Protein AF-A0A1J1LKK8-F1 (afdb_monomer)

Mean predicted aligned error: 6.65 Å

Sequence (59 aa):
MFIWQLADSEGIIKSEVFPGLWLDEQALLAGNLAQVLAILQQGIATVEHQDFVQQLTAS

Organism: NCBI:txid671072

Radius of gyration: 13.46 Å; Cα contacts (8 Å, |Δi|>4): 60; chains: 1; bounding box: 26×35×31 Å

Foldseek 3Di:
DDPPPPPPPQQWDADPVQQLQIARNVCVVVVVVVVRVVSSVVRCPDPRNVVVVVVVVVD

Secondary structure (DSSP, 8-state):
--------TT-EEE-SSSTT-EEEHHHHHTT-HHHHHHHHHHHHTSHHHHHHHHHHHT-

pLDDT: mean 85.99, std 15.85, range [46.53, 97.31]

Solvent-accessible surface area (backbone atoms only — not comparable to full-atom values): 3430 Å² total; per-residue (Å²): 134,85,81,74,70,70,71,55,93,79,49,53,49,68,42,90,89,44,54,28,48,28,35,34,50,66,29,59,76,69,66,37,58,70,57,24,50,54,41,24,53,56,25,52,70,34,67,62,19,50,55,53,50,51,63,67,67,74,110

Structure (mmCIF, N/CA/C/O backbone):
data_AF-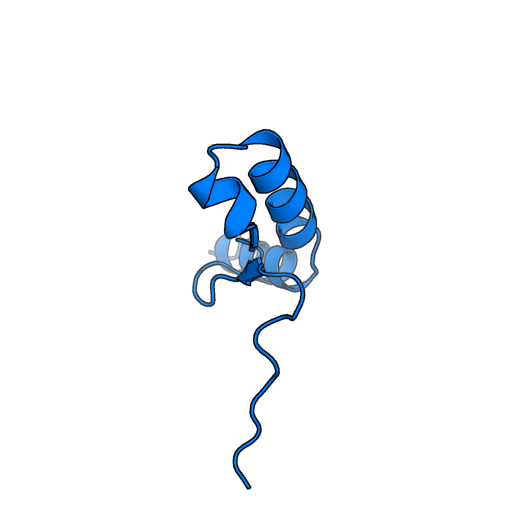A0A1J1LKK8-F1
#
_entry.id   AF-A0A1J1LKK8-F1
#
loop_
_atom_site.group_PDB
_atom_site.id
_atom_site.type_symbol
_atom_site.label_atom_id
_atom_site.label_alt_id
_atom_site.label_comp_id
_atom_site.label_asym_id
_atom_site.label_entity_id
_atom_site.label_seq_id
_atom_site.pdbx_PDB_ins_code
_atom_site.Cartn_x
_atom_site.Cartn_y
_atom_site.Cartn_z
_atom_site.occupancy
_atom_site.B_iso_or_equiv
_atom_site.auth_seq_id
_atom_site.auth_comp_id
_atom_site.auth_asym_id
_atom_site.auth_atom_id
_atom_site.pdbx_PDB_model_num
ATOM 1 N N . MET A 1 1 ? 8.385 -27.946 8.346 1.00 46.53 1 MET A N 1
ATOM 2 C CA . MET A 1 1 ? 7.732 -27.567 7.077 1.00 46.53 1 MET A CA 1
ATOM 3 C C . MET A 1 1 ? 7.773 -26.051 7.014 1.00 46.53 1 MET A C 1
ATOM 5 O O .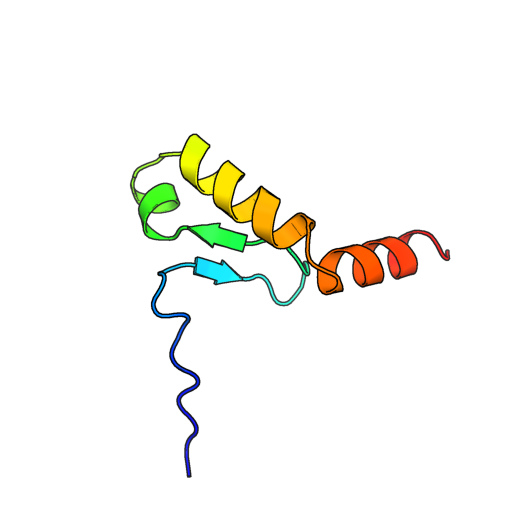 MET A 1 1 ? 7.070 -25.424 7.788 1.00 46.53 1 MET A O 1
ATOM 9 N N . PHE A 1 2 ? 8.680 -25.472 6.226 1.00 51.47 2 PHE A N 1
ATOM 10 C CA . PHE A 1 2 ? 8.770 -24.019 6.075 1.00 51.47 2 PHE A CA 1
ATOM 11 C C . PHE A 1 2 ? 7.902 -23.634 4.884 1.00 51.47 2 PHE A C 1
ATOM 13 O O . PHE A 1 2 ? 8.220 -23.955 3.741 1.00 51.47 2 PHE A O 1
ATOM 20 N N . ILE A 1 3 ? 6.747 -23.053 5.186 1.00 51.56 3 ILE A N 1
ATOM 21 C CA . ILE A 1 3 ? 5.859 -22.444 4.204 1.00 51.56 3 ILE A CA 1
ATOM 22 C C . ILE A 1 3 ? 6.542 -21.172 3.711 1.00 51.56 3 ILE A C 1
ATOM 24 O O . ILE A 1 3 ? 6.451 -20.118 4.330 1.00 51.56 3 ILE A O 1
ATOM 28 N N . TRP A 1 4 ? 7.264 -21.287 2.600 1.00 53.16 4 TRP A N 1
ATOM 29 C CA . TRP A 1 4 ? 7.522 -20.146 1.738 1.00 53.16 4 TRP A CA 1
ATOM 30 C C . TRP A 1 4 ? 6.159 -19.737 1.180 1.00 53.16 4 TRP A C 1
ATOM 32 O O . TRP A 1 4 ? 5.722 -20.264 0.158 1.00 53.16 4 TRP A O 1
ATOM 42 N N . GLN A 1 5 ? 5.432 -18.875 1.898 1.00 50.25 5 GLN A N 1
ATOM 43 C CA . GLN A 1 5 ? 4.438 -18.031 1.245 1.00 50.25 5 GLN A CA 1
ATOM 44 C C . GLN A 1 5 ? 5.205 -17.380 0.101 1.00 50.25 5 GLN A C 1
ATOM 46 O O . GLN A 1 5 ? 6.163 -16.651 0.362 1.00 50.25 5 GLN A O 1
ATOM 51 N N . LEU A 1 6 ? 4.889 -17.775 -1.138 1.00 50.50 6 LEU A N 1
ATOM 52 C CA . LEU A 1 6 ? 5.412 -17.137 -2.335 1.00 50.50 6 LEU A CA 1
ATOM 53 C C . LEU A 1 6 ? 5.316 -15.638 -2.066 1.00 50.50 6 LEU A C 1
ATOM 55 O O . LEU A 1 6 ? 4.203 -15.143 -1.896 1.00 50.50 6 LEU A O 1
ATOM 59 N N . ALA A 1 7 ? 6.459 -14.953 -1.952 1.00 47.75 7 ALA A N 1
ATOM 60 C CA . ALA A 1 7 ? 6.477 -13.504 -2.068 1.00 47.75 7 ALA A CA 1
ATOM 61 C C . ALA A 1 7 ? 5.625 -13.210 -3.297 1.00 47.75 7 ALA A C 1
ATOM 63 O O . ALA A 1 7 ? 5.902 -13.828 -4.331 1.00 47.75 7 ALA A O 1
ATOM 64 N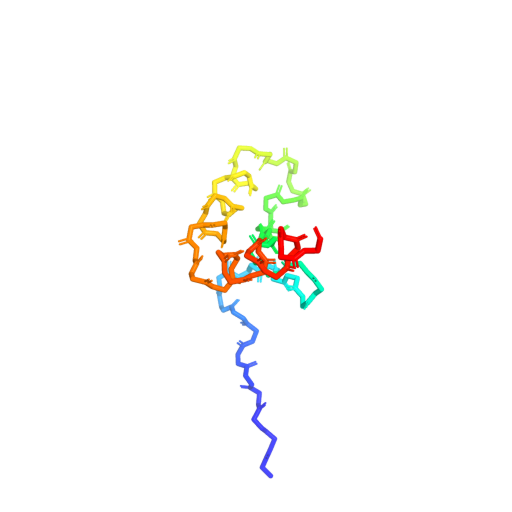 N . ASP A 1 8 ? 4.535 -12.453 -3.119 1.00 56.56 8 ASP A N 1
ATOM 65 C CA . ASP A 1 8 ? 3.507 -12.240 -4.136 1.00 56.56 8 ASP A CA 1
ATOM 66 C C . ASP A 1 8 ? 4.196 -12.194 -5.498 1.00 56.56 8 ASP A C 1
ATOM 68 O O . ASP A 1 8 ? 5.010 -11.306 -5.756 1.00 56.56 8 ASP A O 1
ATOM 72 N N . SER A 1 9 ? 3.958 -13.204 -6.342 1.00 58.34 9 SER A N 1
ATOM 73 C CA . SER A 1 9 ? 4.679 -13.415 -7.611 1.00 58.34 9 SER A CA 1
ATOM 74 C C . SER A 1 9 ? 4.483 -12.272 -8.619 1.00 58.34 9 SER A C 1
ATOM 76 O O . SER A 1 9 ? 4.926 -12.348 -9.760 1.00 58.34 9 SER A O 1
ATOM 78 N N . GLU A 1 10 ? 3.791 -11.227 -8.182 1.00 70.56 10 GLU A N 1
ATOM 79 C CA . GLU A 1 10 ? 3.431 -10.002 -8.866 1.00 70.56 10 GLU A CA 1
ATOM 80 C C . GLU A 1 10 ? 4.411 -8.852 -8.569 1.00 70.56 10 GLU A C 1
ATOM 82 O O . GLU A 1 10 ? 4.297 -7.804 -9.192 1.00 70.56 10 GLU A O 1
ATOM 87 N N . GLY A 1 11 ? 5.381 -9.020 -7.655 1.00 88.31 11 GLY A N 1
ATOM 88 C CA . GLY A 1 11 ? 6.352 -7.961 -7.336 1.00 88.31 11 GLY A CA 1
ATOM 89 C C . GLY A 1 11 ? 5.724 -6.773 -6.599 1.00 88.31 11 GLY A C 1
ATOM 90 O O . GLY A 1 11 ? 6.155 -5.632 -6.760 1.00 88.31 11 GLY A O 1
ATOM 91 N N . ILE A 1 12 ? 4.675 -7.035 -5.812 1.00 92.50 12 ILE A N 1
ATOM 92 C CA . ILE A 1 12 ? 3.958 -6.024 -5.033 1.00 92.50 12 ILE A CA 1
ATOM 93 C C . ILE A 1 12 ? 4.405 -6.100 -3.573 1.00 92.50 12 ILE A C 1
ATOM 95 O O . ILE A 1 12 ? 4.257 -7.122 -2.908 1.00 92.50 12 ILE A O 1
ATOM 99 N N . ILE A 1 13 ? 4.913 -4.988 -3.056 1.00 91.94 13 ILE A N 1
ATOM 100 C CA . ILE A 1 13 ? 5.241 -4.794 -1.647 1.00 91.94 13 ILE A CA 1
ATOM 101 C C . ILE A 1 13 ? 3.968 -4.344 -0.926 1.00 91.94 13 ILE A C 1
ATOM 103 O O . ILE A 1 13 ? 3.412 -3.292 -1.247 1.00 91.94 13 ILE A O 1
ATOM 107 N N . LYS A 1 14 ? 3.516 -5.117 0.063 1.00 92.81 14 LYS A N 1
ATOM 108 C CA . LYS A 1 14 ? 2.343 -4.803 0.894 1.00 92.81 14 LYS A CA 1
ATOM 109 C C . LYS A 1 14 ? 2.796 -4.407 2.297 1.00 92.81 14 LYS A C 1
ATOM 111 O O . LYS A 1 14 ? 3.613 -5.096 2.901 1.00 92.81 14 LYS A O 1
ATOM 116 N N . SER A 1 15 ? 2.294 -3.288 2.814 1.00 91.88 15 SER A N 1
ATOM 117 C CA . SER A 1 15 ? 2.610 -2.850 4.175 1.00 91.88 15 SER A CA 1
ATOM 118 C C .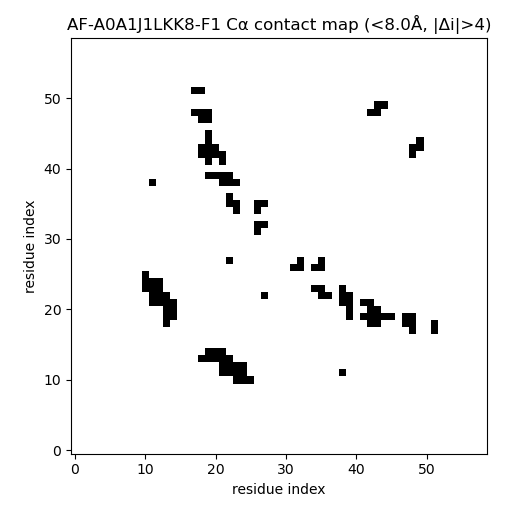 SER A 1 15 ? 1.833 -3.653 5.218 1.00 91.88 15 SER A C 1
ATOM 120 O O . SER A 1 15 ? 0.612 -3.728 5.148 1.00 91.88 15 SER A O 1
ATOM 122 N N . GLU A 1 16 ? 2.531 -4.172 6.229 1.00 88.62 16 GLU A N 1
ATOM 123 C CA . GLU A 1 16 ? 1.907 -4.812 7.401 1.00 88.62 16 GLU A CA 1
ATOM 124 C C . GLU A 1 16 ? 1.347 -3.794 8.410 1.00 88.62 16 GLU A C 1
ATOM 126 O O . GLU A 1 16 ? 0.469 -4.114 9.205 1.00 88.62 16 GLU A O 1
ATOM 131 N N . VAL A 1 17 ? 1.869 -2.562 8.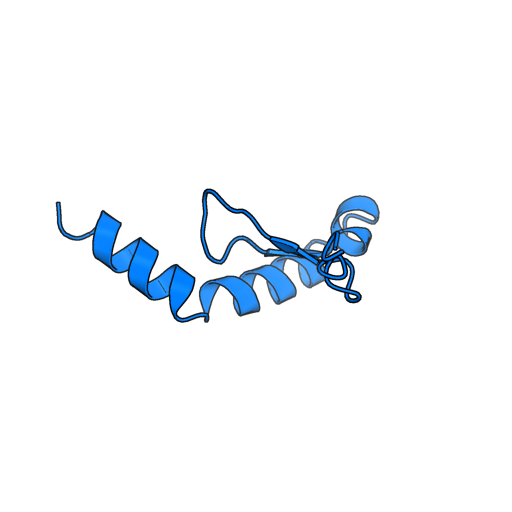403 1.00 88.31 17 VAL A N 1
ATOM 132 C CA . VAL A 1 17 ? 1.479 -1.499 9.350 1.00 88.31 17 VAL A CA 1
ATOM 133 C C . VAL A 1 17 ? 0.337 -0.649 8.798 1.00 88.31 17 VAL A C 1
ATOM 135 O O . VAL A 1 17 ? -0.478 -0.136 9.561 1.00 88.31 17 VAL A O 1
ATOM 138 N N . PHE A 1 18 ? 0.272 -0.506 7.474 1.00 89.56 18 PHE A N 1
ATOM 139 C CA . PHE A 1 18 ? -0.777 0.229 6.777 1.00 89.56 18 PHE A CA 1
ATOM 140 C C . PHE A 1 18 ? -1.500 -0.704 5.805 1.00 89.56 18 PHE A C 1
ATOM 142 O O . PHE A 1 18 ? -1.145 -0.742 4.622 1.00 89.56 18 PHE A O 1
ATOM 149 N N . PRO A 1 19 ? -2.514 -1.446 6.282 1.00 91.94 19 PRO A N 1
ATOM 150 C CA . PRO A 1 19 ? -3.362 -2.262 5.427 1.00 91.94 19 PRO A CA 1
ATOM 151 C C . PRO A 1 19 ? -3.840 -1.487 4.200 1.00 91.94 19 PRO A C 1
ATOM 153 O O . PRO A 1 19 ? -4.391 -0.399 4.329 1.00 91.94 19 PRO A O 1
ATOM 156 N N . GLY A 1 20 ? -3.592 -2.023 3.005 1.00 92.12 20 GLY A N 1
ATOM 157 C CA . GLY A 1 20 ? -3.919 -1.380 1.726 1.00 92.12 20 GLY A CA 1
ATOM 158 C C . GLY A 1 20 ? -2.846 -0.462 1.130 1.00 92.12 20 GLY A C 1
ATOM 159 O O . GLY A 1 20 ? -3.000 -0.033 -0.012 1.00 92.12 20 GLY A O 1
ATOM 160 N N . LEU A 1 21 ? -1.735 -0.200 1.827 1.00 95.19 21 LEU A N 1
ATOM 161 C CA . LEU A 1 21 ? -0.555 0.420 1.219 1.00 95.19 21 LEU A CA 1
ATOM 162 C C . LEU A 1 21 ? 0.215 -0.637 0.426 1.00 95.19 21 LEU A C 1
ATOM 164 O O . LEU A 1 21 ? 1.055 -1.362 0.965 1.00 95.19 21 LEU A O 1
ATOM 168 N N . TRP A 1 22 ? -0.119 -0.739 -0.856 1.00 94.75 22 TRP A N 1
ATOM 169 C CA . TRP A 1 22 ? 0.507 -1.657 -1.802 1.00 94.75 22 TRP A CA 1
ATOM 170 C C . TRP A 1 22 ? 1.327 -0.878 -2.822 1.00 94.75 22 TRP A C 1
ATOM 172 O O . TRP A 1 22 ? 0.885 0.161 -3.313 1.00 94.75 22 TRP A O 1
ATOM 182 N N . LEU A 1 23 ? 2.516 -1.379 -3.147 1.00 94.94 23 LEU A N 1
ATOM 183 C CA . LEU A 1 23 ? 3.463 -0.714 -4.033 1.00 94.94 23 LEU A CA 1
ATOM 184 C C . LEU A 1 23 ? 4.050 -1.709 -5.030 1.00 94.94 23 LEU A C 1
ATOM 186 O O . LEU A 1 23 ? 4.516 -2.772 -4.642 1.00 94.94 23 LEU A O 1
ATOM 190 N N . ASP A 1 24 ? 4.078 -1.342 -6.303 1.00 94.81 24 ASP A N 1
ATOM 191 C CA . ASP A 1 24 ? 4.775 -2.106 -7.340 1.00 94.81 24 ASP A CA 1
ATOM 192 C C . ASP A 1 24 ? 6.288 -1.849 -7.238 1.00 94.81 24 ASP A C 1
ATOM 194 O O . ASP A 1 24 ? 6.744 -0.711 -7.391 1.00 94.81 24 ASP A O 1
ATOM 198 N N . GLU A 1 25 ? 7.063 -2.893 -6.938 1.00 93.12 25 GLU A N 1
ATOM 199 C CA . GLU A 1 25 ? 8.514 -2.813 -6.733 1.00 93.12 25 GLU A CA 1
ATOM 200 C C . GLU A 1 25 ? 9.226 -2.269 -7.978 1.00 93.12 25 GLU A C 1
ATOM 202 O O . GLU A 1 25 ? 10.061 -1.365 -7.891 1.00 93.12 25 GLU A O 1
ATOM 207 N N . GLN A 1 26 ? 8.876 -2.792 -9.152 1.00 93.44 26 GLN A N 1
ATOM 208 C CA . GLN A 1 26 ? 9.529 -2.423 -10.404 1.00 93.44 26 GLN A CA 1
ATOM 209 C C . GLN A 1 26 ? 9.165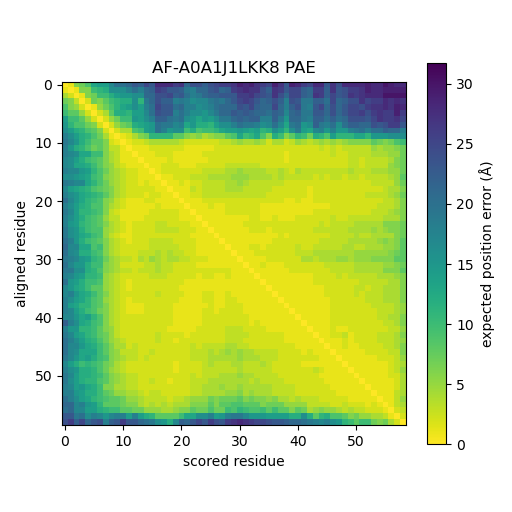 -0.995 -10.802 1.00 93.44 26 GLN A C 1
ATOM 211 O O . GLN A 1 26 ? 10.029 -0.225 -11.226 1.00 93.44 26 GLN A O 1
ATOM 216 N N . ALA A 1 27 ? 7.903 -0.604 -10.623 1.00 94.56 27 ALA A N 1
ATOM 217 C CA . ALA A 1 27 ? 7.457 0.751 -10.902 1.00 94.56 27 ALA A CA 1
ATOM 218 C C . ALA A 1 27 ? 8.102 1.780 -9.967 1.00 94.56 27 ALA A C 1
ATOM 220 O O . ALA A 1 27 ? 8.452 2.866 -10.428 1.00 94.56 27 ALA A O 1
ATOM 221 N N . LEU A 1 28 ? 8.301 1.445 -8.688 1.00 93.81 28 LEU A N 1
ATOM 222 C CA . LEU A 1 28 ? 9.042 2.292 -7.753 1.00 93.81 28 LEU A CA 1
ATOM 223 C C . LEU A 1 28 ? 10.480 2.514 -8.225 1.00 93.81 28 LEU A C 1
ATOM 225 O O . LEU A 1 28 ? 10.923 3.659 -8.315 1.00 93.81 28 LEU A O 1
ATOM 229 N N . LEU A 1 29 ? 11.189 1.436 -8.571 1.00 94.44 29 LEU A N 1
ATOM 230 C CA . LEU A 1 29 ? 12.570 1.506 -9.058 1.00 94.44 29 LEU A CA 1
ATOM 231 C C . LEU A 1 29 ? 12.677 2.269 -10.387 1.00 94.44 29 LEU A C 1
ATOM 233 O O . LEU A 1 29 ? 13.643 2.997 -10.608 1.00 94.44 29 LEU A O 1
ATOM 237 N N . ALA A 1 30 ? 11.671 2.143 -11.254 1.00 96.25 30 ALA A N 1
ATOM 238 C CA . ALA A 1 30 ? 11.591 2.848 -12.530 1.00 96.25 30 ALA A CA 1
ATOM 239 C C . ALA A 1 30 ? 11.075 4.298 -12.416 1.00 96.25 30 ALA A C 1
ATOM 241 O O . ALA A 1 30 ? 11.047 5.011 -13.419 1.00 96.25 30 ALA A O 1
ATOM 242 N N . GLY A 1 31 ? 10.625 4.741 -11.235 1.00 95.81 31 GLY A N 1
ATOM 243 C CA . GLY A 1 31 ? 9.990 6.052 -11.051 1.00 95.81 31 GLY A CA 1
ATOM 244 C C . GLY A 1 31 ? 8.621 6.193 -11.736 1.00 95.81 31 GLY A C 1
ATOM 245 O O . GLY A 1 31 ? 8.137 7.308 -11.937 1.00 95.81 31 GLY A O 1
ATOM 24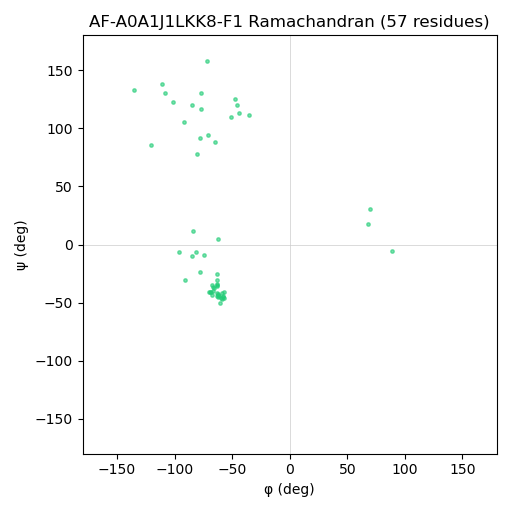6 N N . ASN A 1 32 ? 7.976 5.082 -12.100 1.00 96.88 32 ASN A N 1
ATOM 247 C CA . ASN A 1 32 ? 6.655 5.064 -12.721 1.00 96.88 32 ASN A CA 1
ATOM 248 C C . ASN A 1 32 ? 5.552 5.211 -11.664 1.00 96.88 32 ASN A C 1
ATOM 250 O O . ASN A 1 32 ? 4.869 4.257 -11.290 1.00 96.88 32 ASN A O 1
ATOM 254 N N . LEU A 1 33 ? 5.353 6.442 -11.195 1.00 94.88 33 LEU A N 1
ATOM 255 C CA . LEU A 1 33 ? 4.361 6.738 -10.162 1.00 94.88 33 LEU A CA 1
ATOM 256 C C . LEU A 1 33 ? 2.919 6.438 -10.593 1.00 94.88 33 LEU A C 1
ATOM 258 O O . LEU A 1 33 ? 2.091 6.150 -9.736 1.00 94.88 33 LEU A O 1
ATOM 262 N N . ALA A 1 34 ? 2.605 6.461 -11.892 1.00 97.31 34 ALA A N 1
ATOM 263 C CA . ALA A 1 34 ? 1.265 6.121 -12.369 1.00 97.31 34 ALA A CA 1
ATOM 264 C C . ALA A 1 34 ? 0.909 4.662 -12.042 1.00 97.31 34 ALA A C 1
ATOM 266 O O . ALA A 1 34 ? -0.174 4.392 -11.528 1.00 97.31 34 ALA A O 1
ATOM 267 N N . GLN A 1 35 ? 1.848 3.739 -12.270 1.00 96.00 35 GLN A N 1
ATOM 268 C CA . GLN A 1 35 ? 1.674 2.328 -11.923 1.00 96.00 35 GLN A CA 1
ATOM 269 C C . GLN A 1 35 ? 1.669 2.114 -10.404 1.00 96.00 35 GLN A C 1
ATOM 271 O O . GLN A 1 35 ? 0.826 1.378 -9.894 1.00 96.00 35 GLN A O 1
ATOM 276 N N . VAL A 1 36 ? 2.542 2.807 -9.664 1.00 95.44 36 VAL A N 1
ATOM 277 C CA . VAL A 1 36 ? 2.543 2.753 -8.191 1.00 95.44 36 VAL A CA 1
ATOM 278 C C . VAL A 1 36 ? 1.179 3.164 -7.629 1.00 95.44 36 VAL A C 1
ATOM 280 O O . VAL A 1 36 ? 0.626 2.470 -6.780 1.00 95.44 36 VAL A O 1
ATOM 283 N N . LEU A 1 37 ? 0.601 4.257 -8.134 1.00 96.62 37 LEU A N 1
ATOM 284 C CA . LEU A 1 37 ? -0.718 4.724 -7.708 1.00 96.62 37 LEU A CA 1
ATOM 285 C C . LEU A 1 37 ? -1.838 3.762 -8.112 1.00 96.62 37 LEU A C 1
ATOM 287 O O . LEU A 1 37 ? -2.773 3.581 -7.336 1.00 96.62 37 LEU A O 1
ATOM 291 N N . ALA A 1 38 ? -1.746 3.124 -9.281 1.00 96.81 38 ALA A N 1
ATOM 292 C CA . ALA A 1 38 ? -2.725 2.129 -9.712 1.00 96.81 38 ALA A CA 1
ATOM 293 C C . ALA A 1 38 ? -2.766 0.920 -8.762 1.00 96.81 38 ALA A C 1
ATOM 295 O O . ALA A 1 38 ? -3.852 0.487 -8.377 1.00 96.81 38 ALA A O 1
ATOM 296 N N . ILE A 1 39 ? -1.602 0.412 -8.341 1.00 95.12 39 ILE A N 1
ATOM 297 C CA . ILE A 1 39 ? -1.512 -0.685 -7.365 1.00 95.12 39 ILE A CA 1
ATOM 298 C C . ILE A 1 39 ? -1.977 -0.241 -5.974 1.00 95.12 39 ILE A C 1
ATOM 300 O O . ILE A 1 39 ? -2.743 -0.955 -5.328 1.00 95.12 39 ILE A O 1
ATOM 304 N N . LEU A 1 40 ? -1.610 0.967 -5.538 1.00 95.50 40 LEU A N 1
ATOM 305 C CA . LEU A 1 40 ? -2.093 1.526 -4.274 1.00 95.50 40 LEU A CA 1
ATOM 306 C C . LEU A 1 40 ? -3.628 1.590 -4.229 1.00 95.50 40 LEU A C 1
ATOM 308 O O . LEU A 1 40 ? -4.244 1.267 -3.217 1.00 95.50 40 LEU A O 1
ATOM 312 N N . GLN A 1 41 ? -4.259 1.973 -5.339 1.00 96.31 41 GLN A N 1
ATOM 313 C CA . GLN A 1 41 ? -5.714 2.071 -5.437 1.00 96.31 41 GLN A CA 1
ATOM 314 C C . GLN A 1 41 ? -6.403 0.710 -5.257 1.00 96.31 41 GLN A C 1
ATOM 316 O O . GLN A 1 41 ? -7.480 0.645 -4.667 1.00 96.31 41 GLN A O 1
ATOM 321 N N . GLN A 1 42 ? -5.768 -0.373 -5.714 1.00 95.19 42 GLN A N 1
ATOM 322 C CA . GLN A 1 42 ? -6.247 -1.739 -5.487 1.00 95.19 42 GLN A CA 1
ATOM 323 C C . GLN A 1 42 ? -6.158 -2.114 -4.006 1.00 95.19 42 GLN A C 1
ATOM 325 O O . GLN A 1 42 ? -7.121 -2.647 -3.459 1.00 95.19 42 GLN A O 1
ATOM 330 N N . GLY A 1 43 ? -5.046 -1.775 -3.345 1.00 94.19 43 GLY A N 1
ATOM 331 C CA . GLY A 1 43 ? -4.862 -2.024 -1.915 1.00 94.19 43 GLY A CA 1
ATOM 332 C C . GLY A 1 43 ? -5.880 -1.281 -1.047 1.00 94.19 43 GLY A C 1
ATOM 333 O O . GLY A 1 43 ? -6.510 -1.883 -0.179 1.00 94.19 43 GLY A O 1
ATOM 334 N N . ILE A 1 44 ? -6.125 -0.001 -1.326 1.00 95.69 44 ILE A N 1
ATOM 335 C CA . ILE A 1 44 ? -7.1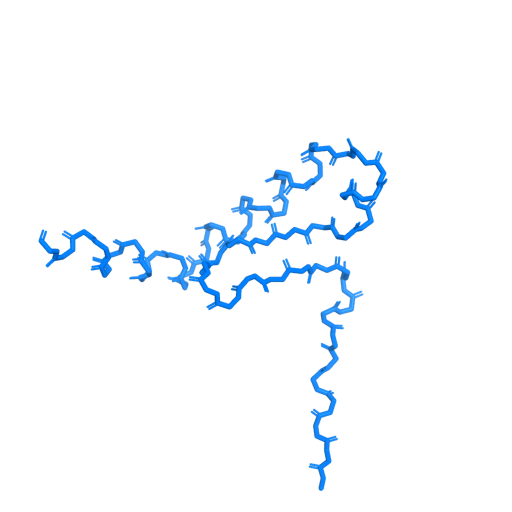19 0.824 -0.615 1.00 95.69 44 ILE A CA 1
ATOM 336 C C . ILE A 1 44 ? -8.554 0.303 -0.806 1.00 95.69 44 ILE A C 1
ATOM 338 O O . ILE A 1 44 ? -9.395 0.458 0.080 1.00 95.69 44 ILE A O 1
ATOM 342 N N . ALA A 1 45 ? -8.849 -0.327 -1.947 1.00 95.12 45 ALA A N 1
ATOM 343 C CA . ALA A 1 45 ? -10.164 -0.900 -2.230 1.00 95.12 45 ALA A CA 1
ATOM 344 C C . ALA A 1 45 ? -10.443 -2.209 -1.466 1.00 95.12 45 ALA A C 1
ATOM 346 O O . ALA A 1 45 ? -11.570 -2.710 -1.494 1.00 95.12 45 ALA A O 1
ATOM 347 N N . THR A 1 46 ? -9.445 -2.780 -0.787 1.00 94.56 46 THR A N 1
ATOM 348 C CA . THR A 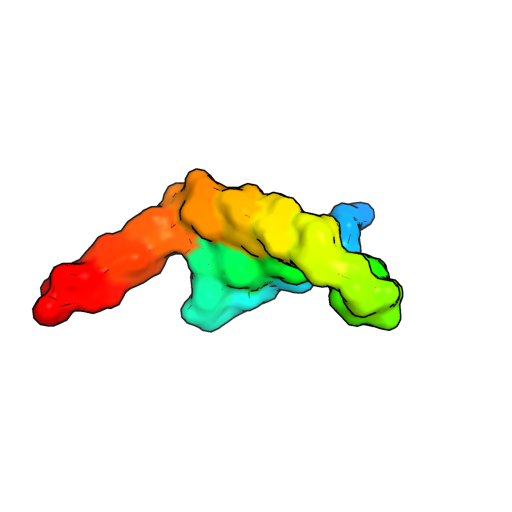1 46 ? -9.625 -4.010 -0.012 1.00 94.56 46 THR A CA 1
ATOM 349 C C . THR A 1 46 ? -10.444 -3.789 1.258 1.00 94.56 46 THR A C 1
ATOM 351 O O . THR A 1 46 ? -10.551 -2.684 1.792 1.00 94.56 46 THR A O 1
ATOM 354 N N . VAL A 1 47 ? -11.032 -4.876 1.763 1.00 93.00 47 VAL A N 1
ATOM 355 C CA . VAL A 1 47 ? -11.741 -4.878 3.053 1.00 93.00 47 VAL A CA 1
ATOM 356 C C . VAL A 1 47 ? -10.780 -4.570 4.204 1.00 93.00 47 VAL A C 1
ATOM 358 O O . VAL A 1 47 ? -11.137 -3.828 5.106 1.00 93.00 47 VAL A O 1
ATOM 361 N N . GLU A 1 48 ? -9.536 -5.046 4.126 1.00 92.06 48 GLU A N 1
ATOM 362 C CA . GLU A 1 48 ? -8.514 -4.843 5.159 1.00 92.06 48 GLU A CA 1
ATOM 363 C C . GLU A 1 48 ? -8.243 -3.353 5.426 1.00 92.06 48 GLU A C 1
ATOM 365 O O . GLU A 1 48 ? -8.208 -2.908 6.572 1.00 92.06 48 GLU A O 1
ATOM 370 N N . HIS A 1 49 ? -8.127 -2.555 4.359 1.00 93.75 49 HIS A N 1
ATOM 371 C CA . HIS A 1 49 ? -7.991 -1.106 4.478 1.00 93.75 49 HIS A CA 1
ATOM 372 C C . HIS A 1 49 ? -9.264 -0.450 5.038 1.00 93.75 49 HIS A C 1
ATOM 374 O O . HIS A 1 49 ? -9.180 0.465 5.857 1.00 93.75 49 HIS A O 1
ATOM 380 N N . GLN A 1 50 ? -10.454 -0.899 4.623 1.00 93.38 50 GLN A N 1
ATOM 381 C CA . GLN A 1 50 ? -11.714 -0.364 5.157 1.00 93.38 50 GLN A CA 1
ATOM 382 C C . GLN A 1 50 ? -11.842 -0.610 6.666 1.00 93.38 50 GLN A C 1
ATOM 384 O O . GLN A 1 50 ? -12.183 0.318 7.401 1.00 93.38 50 GLN A O 1
ATOM 389 N N . ASP A 1 51 ? -11.507 -1.813 7.129 1.00 94.12 51 ASP A N 1
ATOM 390 C CA . ASP A 1 51 ? -11.504 -2.169 8.548 1.00 94.12 51 ASP A CA 1
ATOM 391 C C . ASP A 1 51 ? -10.485 -1.325 9.328 1.00 94.12 51 ASP A C 1
ATOM 393 O O . ASP A 1 51 ? -10.787 -0.820 10.412 1.00 94.12 51 ASP A O 1
ATOM 397 N N . PHE A 1 52 ? -9.296 -1.105 8.758 1.00 93.12 52 PHE A N 1
ATOM 398 C CA . PHE A 1 52 ? -8.279 -0.226 9.336 1.00 93.12 52 PHE A CA 1
ATOM 399 C C . PHE A 1 52 ? -8.780 1.218 9.497 1.00 93.12 52 PHE A C 1
ATOM 401 O O . PHE A 1 52 ? -8.647 1.807 10.571 1.00 93.12 52 PHE A O 1
ATOM 408 N N . VAL A 1 53 ? -9.426 1.786 8.472 1.00 93.06 53 VAL A N 1
ATOM 409 C CA . VAL A 1 53 ? -10.019 3.132 8.550 1.00 93.06 53 VAL A CA 1
ATOM 410 C C . VAL A 1 53 ? -11.113 3.194 9.615 1.00 93.06 53 VAL A C 1
ATOM 412 O O . VAL A 1 53 ? -11.146 4.145 10.396 1.00 93.06 53 VAL A O 1
ATOM 415 N N . GLN A 1 54 ? -11.978 2.179 9.696 1.00 93.38 54 GLN A N 1
ATOM 416 C CA . GLN A 1 54 ? -13.020 2.121 10.722 1.00 93.38 54 GLN A CA 1
ATOM 417 C C . GLN A 1 54 ? -12.424 2.162 12.133 1.00 93.38 54 GLN A C 1
ATOM 419 O O . GLN A 1 54 ? -12.888 2.954 12.954 1.00 93.38 54 GLN A O 1
ATOM 424 N N . GLN A 1 55 ? -11.364 1.389 12.395 1.00 91.62 55 GLN A N 1
ATOM 425 C CA . GLN A 1 55 ? -10.662 1.395 13.685 1.00 91.62 55 GLN A CA 1
ATOM 426 C C . GLN A 1 55 ? -10.103 2.779 14.041 1.00 91.62 55 GLN A C 1
ATOM 428 O O . GLN A 1 55 ? -10.231 3.211 15.185 1.00 91.62 55 GLN A O 1
ATOM 433 N N . LEU A 1 56 ? -9.531 3.498 13.069 1.00 90.56 56 LEU A N 1
ATOM 434 C CA . LEU A 1 56 ? -8.996 4.847 13.284 1.00 90.56 56 LEU A CA 1
ATOM 435 C C . LEU A 1 56 ? -10.086 5.886 13.574 1.00 90.56 56 LEU A C 1
ATOM 437 O O . LEU A 1 56 ? -9.863 6.811 14.349 1.00 90.56 56 LEU A O 1
ATOM 441 N N . THR A 1 57 ? -11.259 5.748 12.951 1.00 90.00 57 THR A N 1
ATOM 442 C CA . THR A 1 57 ? -12.383 6.688 13.126 1.00 90.00 57 THR A CA 1
ATOM 443 C C . THR A 1 57 ? -13.263 6.400 14.342 1.00 90.00 57 THR A C 1
ATOM 445 O O . THR A 1 57 ? -14.111 7.218 14.681 1.00 90.00 57 THR A O 1
ATOM 448 N N . ALA A 1 58 ? -13.077 5.255 15.001 1.00 77.38 58 ALA A N 1
ATOM 449 C CA . ALA A 1 58 ? -13.840 4.855 16.183 1.00 77.38 58 ALA A CA 1
ATOM 450 C C . ALA A 1 58 ? -13.298 5.445 17.507 1.00 77.38 58 ALA A C 1
ATOM 452 O O . ALA A 1 58 ? -13.705 4.992 18.578 1.00 77.38 58 ALA A O 1
ATOM 453 N N . SER A 1 59 ? -12.379 6.419 17.438 1.00 56.78 59 SER A N 1
ATOM 454 C CA . SER A 1 59 ? -11.792 7.137 18.586 1.00 56.78 59 SER A CA 1
ATOM 455 C C . SER A 1 59 ? -12.401 8.518 18.803 1.00 56.78 59 SER A C 1
ATOM 457 O O . SER A 1 59 ? -12.672 9.212 17.799 1.00 56.78 59 SER A O 1
#